Protein AF-A0A420XTR1-F1 (afdb_monomer)

Sequence (114 aa):
MSPERSPAVGAEWSHAWSAALDDLELEVDRAEAMLRADALPAAGLPGETTWRPPALPPIPPDMVERARGIHARQLDVAARMTRRLGDLGRQSALTDRIETGRVRPRAQLVDRAC

Structure (mmCIF, N/CA/C/O backbone):
data_AF-A0A420XTR1-F1
#
_entry.id   AF-A0A420XTR1-F1
#
loop_
_atom_site.group_PDB
_atom_site.id
_atom_site.type_symbol
_atom_site.label_atom_id
_atom_site.label_alt_id
_atom_site.label_comp_id
_atom_site.label_asym_id
_atom_site.label_entity_id
_atom_site.label_seq_id
_atom_site.pdbx_PDB_ins_code
_atom_site.Cartn_x
_atom_site.Cartn_y
_atom_site.Cartn_z
_atom_site.occupancy
_atom_site.B_iso_or_equiv
_atom_site.auth_seq_id
_atom_site.auth_comp_id
_atom_site.auth_asym_id
_atom_site.auth_atom_id
_atom_site.pdbx_PDB_model_num
ATOM 1 N N . MET A 1 1 ? 36.507 6.833 -23.643 1.00 34.69 1 MET A N 1
ATOM 2 C CA . MET A 1 1 ? 35.732 5.757 -24.292 1.00 34.69 1 MET A CA 1
ATOM 3 C C . MET A 1 1 ? 34.666 5.313 -23.309 1.00 34.69 1 MET A C 1
ATOM 5 O O . MET A 1 1 ? 34.967 4.545 -22.405 1.00 34.69 1 MET A O 1
ATOM 9 N N . SER A 1 2 ? 33.473 5.897 -23.401 1.00 43.59 2 SER A N 1
ATOM 10 C CA . SER A 1 2 ? 32.336 5.491 -22.571 1.00 43.59 2 SER A CA 1
ATOM 11 C C . SER A 1 2 ? 31.749 4.214 -23.168 1.00 43.59 2 SER A C 1
ATOM 13 O O . SER A 1 2 ? 31.520 4.199 -24.377 1.00 43.59 2 SER A O 1
ATOM 15 N N . PRO A 1 3 ? 31.533 3.145 -22.388 1.00 53.78 3 PRO A N 1
ATOM 16 C CA . PRO A 1 3 ? 30.855 1.969 -22.900 1.00 53.78 3 PRO A CA 1
ATOM 17 C C . PRO A 1 3 ? 29.400 2.360 -23.171 1.00 53.78 3 PRO A C 1
ATOM 19 O O . PRO A 1 3 ? 28.653 2.684 -22.246 1.00 53.78 3 PRO A O 1
ATOM 22 N N . GLU A 1 4 ? 29.007 2.386 -24.441 1.00 53.00 4 GLU A N 1
ATOM 23 C CA . GLU A 1 4 ? 27.599 2.461 -24.817 1.00 53.00 4 GLU A CA 1
ATOM 24 C C . GLU A 1 4 ? 26.891 1.268 -24.161 1.00 53.00 4 GLU A C 1
ATOM 26 O O . GLU A 1 4 ? 27.262 0.113 -24.384 1.00 53.00 4 GLU A O 1
ATOM 31 N N . ARG A 1 5 ? 25.919 1.531 -23.275 1.00 59.44 5 ARG A N 1
ATOM 32 C CA . ARG A 1 5 ? 25.090 0.462 -22.708 1.00 59.44 5 ARG A CA 1
ATOM 33 C C . ARG A 1 5 ? 24.433 -0.267 -23.870 1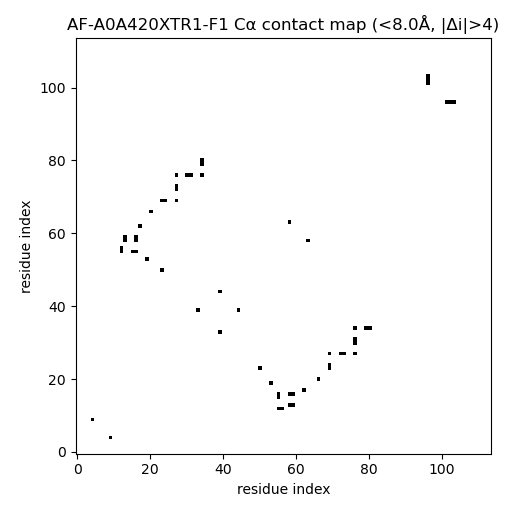.00 59.44 5 ARG A C 1
ATOM 35 O O . ARG A 1 5 ? 23.666 0.332 -24.618 1.00 59.44 5 ARG A O 1
ATOM 42 N N . SER A 1 6 ? 24.720 -1.558 -23.993 1.00 64.50 6 SER A N 1
ATOM 43 C CA . SER A 1 6 ? 24.069 -2.401 -24.986 1.00 64.50 6 SER A CA 1
ATOM 44 C C . SER A 1 6 ? 22.548 -2.377 -24.747 1.00 64.50 6 SER A C 1
ATOM 46 O O . SER A 1 6 ? 22.125 -2.542 -23.597 1.00 64.50 6 SER A O 1
ATOM 48 N N . PRO A 1 7 ? 21.711 -2.172 -25.780 1.00 68.06 7 PRO A N 1
ATOM 49 C CA . PRO A 1 7 ? 20.259 -2.025 -25.621 1.00 68.06 7 PRO A CA 1
ATOM 50 C C . PRO A 1 7 ? 19.605 -3.243 -24.948 1.00 68.06 7 PRO A C 1
ATOM 52 O O . PRO A 1 7 ? 18.619 -3.091 -24.230 1.00 68.06 7 PRO A O 1
ATOM 55 N N . ALA A 1 8 ? 20.200 -4.433 -25.096 1.00 73.56 8 ALA A N 1
ATOM 56 C CA . ALA A 1 8 ? 19.760 -5.662 -24.437 1.00 73.56 8 ALA A CA 1
ATOM 57 C C . ALA A 1 8 ? 19.788 -5.566 -22.900 1.00 73.56 8 ALA A C 1
ATOM 59 O O . ALA A 1 8 ? 18.841 -5.981 -22.239 1.00 73.56 8 ALA A O 1
ATOM 60 N N . VAL A 1 9 ? 20.824 -4.937 -22.334 1.00 76.81 9 VAL A N 1
ATOM 61 C CA . VAL A 1 9 ? 20.954 -4.738 -20.880 1.00 76.81 9 VAL A CA 1
ATOM 62 C C . VAL A 1 9 ? 19.888 -3.759 -20.371 1.00 76.81 9 VAL A C 1
ATOM 64 O O . VAL A 1 9 ? 19.356 -3.923 -19.280 1.00 76.81 9 VAL A O 1
ATOM 67 N N . GLY A 1 10 ? 19.531 -2.743 -21.165 1.00 80.56 10 GL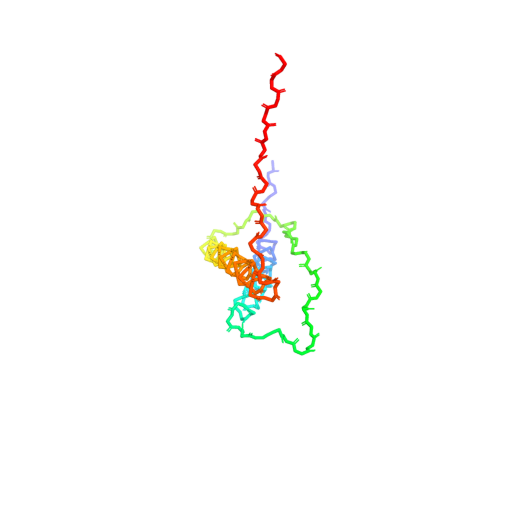Y A N 1
ATOM 68 C CA . GLY A 1 10 ? 18.445 -1.817 -20.820 1.00 80.56 10 GLY A CA 1
ATOM 69 C C . GLY A 1 10 ? 17.073 -2.498 -20.755 1.00 80.56 10 GLY A C 1
ATOM 70 O O . GLY A 1 10 ? 16.290 -2.227 -19.842 1.00 80.56 10 GLY A O 1
ATOM 71 N N . ALA A 1 11 ? 16.803 -3.412 -21.690 1.00 85.19 11 ALA A N 1
ATOM 72 C CA . ALA A 1 11 ? 15.567 -4.191 -21.711 1.00 85.19 11 ALA A CA 1
ATOM 73 C C . ALA A 1 11 ? 15.479 -5.169 -20.525 1.00 85.19 11 ALA A C 1
ATOM 75 O O . ALA A 1 11 ? 14.429 -5.263 -19.891 1.00 85.19 11 ALA A O 1
ATOM 76 N N . GLU A 1 12 ? 16.586 -5.831 -20.176 1.00 88.94 12 GLU A N 1
ATOM 77 C CA . GLU A 1 12 ? 16.665 -6.733 -19.020 1.00 88.94 12 GLU A CA 1
ATOM 78 C C . GLU A 1 12 ? 16.341 -6.009 -17.704 1.00 88.94 12 GLU A C 1
ATOM 80 O O . GLU A 1 12 ? 15.513 -6.475 -16.921 1.00 88.94 12 GLU A O 1
ATOM 85 N N . TRP A 1 13 ? 16.900 -4.813 -17.491 1.00 88.19 13 TRP A N 1
ATOM 86 C CA . TRP A 1 13 ? 16.585 -4.022 -16.298 1.00 88.19 13 TRP A CA 1
ATOM 87 C C . TRP A 1 13 ? 15.149 -3.520 -16.261 1.00 88.19 13 TRP A C 1
ATOM 89 O O . TRP A 1 13 ? 14.554 -3.467 -15.187 1.00 88.19 13 TRP A O 1
ATOM 99 N N . SER A 1 14 ? 14.587 -3.163 -17.414 1.00 90.75 14 SER A N 1
ATOM 100 C CA . SER A 1 14 ? 13.184 -2.749 -17.497 1.00 90.75 14 SER A CA 1
ATOM 101 C C . SER A 1 14 ? 12.263 -3.911 -17.116 1.00 90.75 14 SER A C 1
ATOM 103 O O . SER A 1 14 ? 11.336 -3.736 -16.331 1.00 90.75 14 SER A O 1
ATOM 105 N N . HIS A 1 15 ? 12.568 -5.124 -17.582 1.00 93.00 15 HIS A N 1
ATOM 106 C CA . HIS A 1 15 ? 11.832 -6.321 -17.184 1.00 93.00 15 HIS A CA 1
ATOM 107 C C . HIS A 1 15 ? 11.957 -6.608 -15.679 1.00 93.00 15 HIS A C 1
ATOM 109 O O . HIS A 1 15 ? 10.947 -6.844 -15.018 1.00 93.00 15 HIS A O 1
ATOM 115 N N . ALA A 1 16 ? 13.168 -6.510 -15.120 1.00 93.19 16 ALA A N 1
ATOM 116 C CA . ALA A 1 16 ? 13.395 -6.697 -13.688 1.00 93.19 16 ALA A CA 1
ATOM 117 C C . ALA A 1 16 ? 12.635 -5.668 -12.829 1.00 93.19 16 ALA A C 1
ATOM 119 O O . ALA A 1 16 ? 12.068 -6.023 -11.796 1.00 93.19 16 ALA A O 1
ATOM 120 N N . TRP A 1 17 ? 12.572 -4.408 -13.270 1.00 93.94 17 TRP A N 1
ATOM 121 C CA . TRP A 1 17 ? 11.758 -3.382 -12.619 1.00 93.94 17 TRP A CA 1
ATOM 122 C C . TRP A 1 17 ? 10.265 -3.679 -12.699 1.00 93.94 17 TRP A C 1
ATOM 124 O O . TRP A 1 17 ? 9.577 -3.534 -11.693 1.00 93.94 17 TRP A O 1
ATOM 134 N N . SER A 1 18 ? 9.771 -4.125 -13.856 1.00 95.25 18 SER A N 1
ATOM 135 C CA . SER A 1 18 ? 8.370 -4.525 -13.998 1.00 95.25 18 SER A CA 1
ATOM 136 C C . SER A 1 18 ? 8.013 -5.626 -13.005 1.00 95.25 18 SER A C 1
ATOM 138 O O . SER A 1 18 ? 7.066 -5.454 -12.248 1.00 95.25 18 SER A O 1
ATOM 140 N N . ALA A 1 19 ? 8.815 -6.694 -12.940 1.00 94.12 19 ALA A N 1
ATOM 141 C CA . ALA A 1 19 ? 8.583 -7.808 -12.024 1.00 94.12 19 ALA A CA 1
ATOM 142 C C . ALA A 1 19 ? 8.592 -7.357 -10.553 1.00 94.12 19 ALA A C 1
ATOM 144 O O . ALA A 1 19 ? 7.699 -7.701 -9.787 1.00 94.12 19 ALA A O 1
ATOM 145 N N . ALA A 1 20 ? 9.552 -6.510 -10.166 1.00 93.25 20 ALA A N 1
ATOM 146 C CA . ALA A 1 20 ? 9.613 -5.981 -8.805 1.00 93.25 20 ALA A CA 1
ATOM 147 C C . ALA A 1 20 ? 8.403 -5.099 -8.443 1.00 93.25 20 ALA A C 1
ATOM 149 O O . ALA A 1 20 ? 7.971 -5.091 -7.288 1.00 93.25 20 ALA A O 1
ATOM 150 N N . LEU A 1 21 ? 7.867 -4.338 -9.404 1.00 94.94 21 LEU A N 1
ATOM 151 C CA . LEU A 1 21 ? 6.649 -3.549 -9.207 1.00 94.94 21 LEU A CA 1
ATOM 152 C C . LEU A 1 21 ? 5.391 -4.427 -9.180 1.00 94.94 21 LEU A C 1
ATOM 154 O O . LEU A 1 21 ? 4.492 -4.120 -8.403 1.00 94.94 21 LEU A O 1
ATOM 158 N N . ASP A 1 22 ? 5.342 -5.509 -9.962 1.00 95.62 22 ASP A N 1
ATOM 159 C CA . ASP A 1 22 ? 4.251 -6.493 -9.934 1.00 95.62 22 ASP A CA 1
ATOM 160 C C . ASP A 1 22 ? 4.162 -7.169 -8.555 1.00 95.62 22 ASP A C 1
ATOM 162 O O . ASP A 1 22 ? 3.088 -7.216 -7.951 1.00 95.62 22 ASP A O 1
ATOM 166 N N . ASP A 1 23 ? 5.300 -7.614 -8.012 1.00 92.69 23 ASP A N 1
ATOM 167 C CA . ASP A 1 23 ? 5.372 -8.201 -6.670 1.00 92.69 23 ASP A CA 1
ATOM 168 C C . ASP A 1 23 ? 4.920 -7.200 -5.596 1.00 92.69 23 ASP A C 1
ATOM 170 O O . ASP A 1 23 ? 4.141 -7.537 -4.703 1.00 92.69 23 ASP A O 1
ATOM 174 N N . LEU A 1 24 ? 5.375 -5.945 -5.688 1.00 92.38 24 LEU A N 1
ATOM 175 C CA . LEU A 1 24 ? 5.001 -4.905 -4.730 1.00 92.38 24 LEU A CA 1
ATOM 176 C C . LEU A 1 24 ? 3.504 -4.581 -4.779 1.00 92.38 24 LEU A C 1
ATOM 178 O O . LEU A 1 24 ? 2.877 -4.389 -3.737 1.00 92.38 24 LEU A O 1
ATOM 182 N N . GLU A 1 25 ? 2.934 -4.512 -5.978 1.00 95.62 25 GLU A N 1
ATOM 183 C CA . GLU A 1 25 ? 1.510 -4.269 -6.191 1.00 95.62 25 GLU A CA 1
ATOM 184 C C . GLU A 1 25 ? 0.660 -5.399 -5.599 1.00 95.62 25 GLU A C 1
ATOM 186 O O . GLU A 1 25 ? -0.310 -5.128 -4.889 1.00 95.62 25 GLU A O 1
ATOM 191 N N . LEU A 1 26 ? 1.091 -6.651 -5.768 1.00 93.69 26 LEU A N 1
ATOM 192 C CA . LEU A 1 26 ? 0.438 -7.814 -5.173 1.00 93.69 26 LEU A CA 1
ATOM 193 C C . LEU A 1 26 ? 0.435 -7.768 -3.635 1.00 93.69 26 LEU A C 1
ATOM 195 O O . LEU A 1 26 ? -0.569 -8.117 -3.009 1.00 93.69 26 LEU A O 1
ATOM 199 N N . GLU A 1 27 ? 1.524 -7.320 -3.003 1.00 91.50 27 GLU A N 1
ATOM 200 C CA . GLU A 1 27 ? 1.552 -7.141 -1.543 1.00 91.50 27 GLU A CA 1
ATOM 201 C C . GLU A 1 27 ? 0.624 -6.013 -1.072 1.00 91.50 27 GLU A C 1
ATOM 203 O O . GLU A 1 27 ? -0.058 -6.149 -0.050 1.00 91.50 27 GLU A O 1
ATOM 208 N N . VAL A 1 28 ? 0.542 -4.910 -1.822 1.00 94.56 28 VAL A N 1
ATOM 209 C CA . VAL A 1 28 ? -0.389 -3.813 -1.516 1.00 94.56 28 VAL A CA 1
ATOM 210 C C . VAL A 1 28 ? -1.839 -4.284 -1.632 1.00 94.56 28 VAL A C 1
ATOM 212 O O . VAL A 1 28 ? -2.628 -4.035 -0.717 1.00 94.56 28 VAL A O 1
ATOM 215 N N . ASP A 1 29 ? -2.183 -5.029 -2.684 1.00 94.94 29 ASP A N 1
ATOM 216 C CA . ASP A 1 29 ? -3.517 -5.610 -2.874 1.00 94.94 29 ASP A CA 1
ATOM 217 C C . ASP A 1 29 ? -3.916 -6.517 -1.702 1.00 94.94 29 ASP A C 1
ATOM 219 O O . ASP A 1 29 ? -5.040 -6.442 -1.189 1.00 94.94 29 ASP A O 1
ATOM 223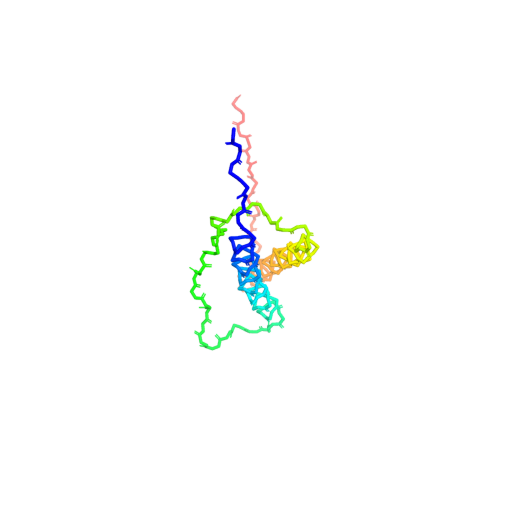 N N . ARG A 1 30 ? -2.985 -7.356 -1.230 1.00 90.75 30 ARG A N 1
ATOM 224 C CA . ARG A 1 30 ? -3.207 -8.217 -0.060 1.00 90.75 30 ARG A CA 1
ATOM 225 C C . ARG A 1 30 ? -3.446 -7.397 1.202 1.00 90.75 30 ARG A C 1
ATOM 227 O O . ARG A 1 30 ? -4.403 -7.675 1.927 1.00 90.75 30 ARG A O 1
ATOM 234 N N . ALA A 1 31 ? -2.635 -6.372 1.454 1.00 90.69 31 ALA A N 1
ATOM 235 C CA . ALA A 1 31 ? -2.801 -5.506 2.618 1.00 90.69 31 ALA A CA 1
ATOM 236 C C . ALA A 1 31 ? -4.147 -4.755 2.589 1.00 90.69 31 ALA A C 1
ATOM 238 O O . ALA A 1 31 ? -4.850 -4.673 3.600 1.00 90.69 31 ALA A O 1
ATOM 239 N N . GLU A 1 32 ? -4.560 -4.262 1.421 1.00 94.19 32 GLU A N 1
ATOM 240 C CA . GLU A 1 32 ? -5.866 -3.632 1.229 1.00 94.19 32 GLU A CA 1
ATOM 241 C C . GLU A 1 32 ? -7.028 -4.613 1.428 1.00 94.19 32 GLU A C 1
ATOM 243 O O . GLU A 1 32 ? -8.061 -4.239 1.993 1.00 94.19 32 GLU A O 1
ATOM 248 N N . ALA A 1 33 ? -6.885 -5.864 0.982 1.00 91.75 33 ALA A N 1
ATOM 249 C CA . ALA A 1 33 ? -7.871 -6.915 1.210 1.00 91.75 33 ALA A CA 1
ATOM 250 C C . ALA A 1 33 ? -7.997 -7.251 2.703 1.00 91.75 33 ALA A C 1
ATOM 252 O O . ALA A 1 33 ? -9.112 -7.314 3.219 1.00 91.75 33 ALA A O 1
ATOM 253 N N . MET A 1 34 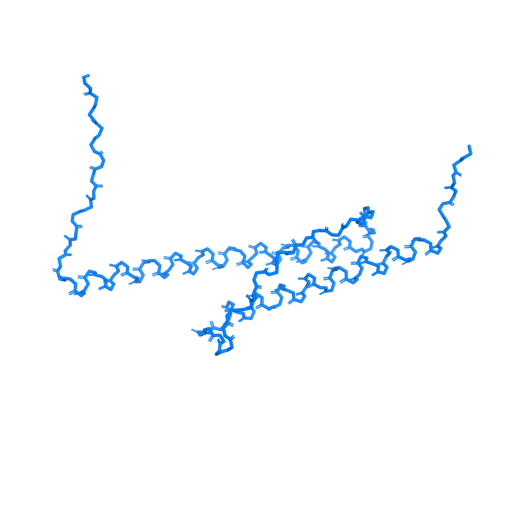? -6.878 -7.367 3.423 1.00 87.88 34 MET A N 1
ATOM 254 C CA . MET A 1 34 ? -6.870 -7.578 4.875 1.00 87.88 34 MET A CA 1
ATOM 255 C C . MET A 1 34 ? -7.527 -6.419 5.630 1.00 87.88 34 MET A C 1
ATOM 257 O O . MET A 1 34 ? -8.257 -6.639 6.590 1.00 87.88 34 MET A O 1
ATOM 261 N N . LEU A 1 35 ? -7.327 -5.180 5.173 1.00 90.31 35 LEU A N 1
ATOM 262 C CA . LEU A 1 35 ? -8.012 -4.013 5.729 1.00 90.31 35 LEU A CA 1
ATOM 263 C C . LEU A 1 35 ? -9.508 -3.968 5.408 1.00 90.31 35 LEU A C 1
ATOM 265 O O . LEU A 1 35 ? -10.232 -3.241 6.082 1.00 90.31 35 LEU A O 1
ATOM 269 N N . ARG A 1 36 ? -9.982 -4.655 4.368 1.00 90.69 36 ARG A N 1
ATOM 270 C CA . ARG A 1 36 ? -11.418 -4.767 4.064 1.00 90.69 36 ARG A CA 1
ATOM 271 C C . ARG A 1 36 ? -12.073 -5.937 4.784 1.00 90.69 36 ARG A C 1
ATOM 273 O O . ARG A 1 36 ? -13.273 -5.882 5.010 1.00 90.69 36 ARG A O 1
ATOM 280 N N . ALA A 1 37 ? -11.305 -6.963 5.132 1.00 86.75 37 ALA A N 1
ATOM 281 C CA . ALA A 1 37 ? -11.809 -8.094 5.884 1.00 86.75 37 ALA A CA 1
ATOM 282 C C . ALA A 1 37 ? -12.247 -7.664 7.297 1.00 86.75 37 ALA A C 1
ATOM 284 O O . ALA A 1 37 ? -11.576 -6.873 7.968 1.00 86.75 37 ALA A O 1
ATOM 285 N N . ASP A 1 38 ? -13.378 -8.211 7.741 1.00 77.62 38 ASP A N 1
ATOM 286 C CA . ASP A 1 38 ? -13.906 -8.010 9.096 1.00 77.62 38 ASP A CA 1
ATOM 287 C C . ASP A 1 38 ? -13.281 -8.977 10.112 1.00 77.62 38 ASP A C 1
ATOM 289 O O . ASP A 1 38 ? -13.315 -8.734 11.317 1.00 77.62 38 ASP A O 1
ATOM 293 N N . ALA A 1 39 ? -12.680 -10.066 9.629 1.00 74.12 39 ALA A N 1
ATOM 294 C CA . ALA A 1 39 ? -12.007 -11.071 10.437 1.00 74.12 39 ALA A CA 1
ATOM 295 C C . ALA A 1 39 ? -10.683 -11.494 9.792 1.00 74.12 39 ALA A C 1
ATOM 297 O O . ALA A 1 39 ? -10.511 -11.429 8.572 1.00 74.12 39 ALA A O 1
ATOM 298 N N . LEU A 1 40 ? -9.749 -11.951 10.627 1.00 72.06 40 LEU A N 1
ATOM 299 C CA . LEU A 1 40 ? -8.497 -12.538 10.161 1.00 72.06 40 LEU A CA 1
ATOM 300 C C . LEU A 1 40 ? -8.771 -13.809 9.337 1.00 72.06 40 LEU A C 1
ATOM 302 O O . LEU A 1 40 ? -9.680 -14.571 9.684 1.00 72.06 40 LEU A O 1
ATOM 306 N N . PRO A 1 41 ? -7.983 -14.077 8.278 1.00 71.88 41 PRO A N 1
ATOM 307 C CA . PRO A 1 41 ? -8.079 -15.331 7.545 1.00 71.88 41 PRO A CA 1
ATOM 308 C C . PRO A 1 41 ? -7.898 -16.527 8.485 1.00 71.88 41 PRO A C 1
ATOM 310 O O . PRO A 1 41 ? -7.008 -16.525 9.334 1.00 71.88 41 PRO A O 1
ATOM 313 N N . ALA A 1 42 ? -8.691 -17.584 8.291 1.00 72.62 42 ALA A N 1
ATOM 314 C CA . ALA A 1 42 ? -8.574 -18.816 9.079 1.00 72.62 42 ALA A CA 1
ATOM 315 C C . ALA A 1 42 ? -7.185 -19.475 8.956 1.00 72.62 42 ALA A C 1
ATOM 317 O O . ALA A 1 42 ? -6.743 -20.170 9.864 1.00 72.62 42 ALA A O 1
ATOM 318 N N . ALA A 1 43 ? -6.482 -19.220 7.847 1.00 77.06 43 ALA A N 1
ATOM 319 C CA . ALA A 1 43 ? -5.113 -19.670 7.610 1.00 77.06 43 ALA A CA 1
ATOM 320 C C . ALA A 1 43 ? -4.047 -18.8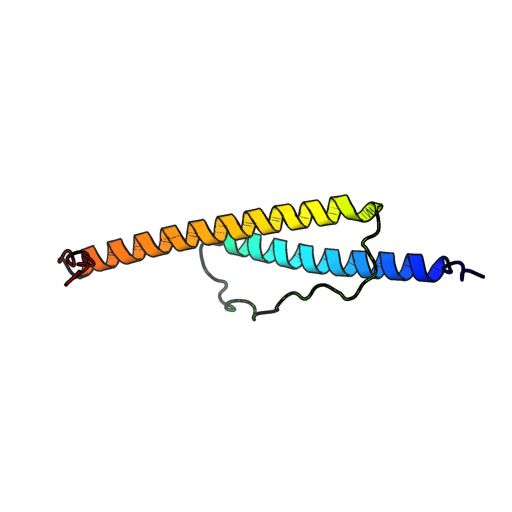94 8.416 1.00 77.06 43 ALA A C 1
ATOM 322 O O . ALA A 1 43 ? -2.864 -19.207 8.311 1.00 77.06 43 ALA A O 1
ATOM 323 N N . GLY A 1 44 ? -4.445 -17.900 9.219 1.00 70.62 44 GLY A N 1
ATOM 324 C CA . GLY A 1 44 ? -3.538 -17.023 9.954 1.00 70.62 44 GLY A CA 1
ATOM 325 C C . GLY A 1 44 ? -3.045 -15.836 9.124 1.00 70.62 44 GLY A C 1
ATOM 326 O O . GLY A 1 44 ? -3.445 -15.632 7.976 1.00 70.62 44 GLY A O 1
ATOM 327 N N . LEU A 1 45 ? -2.191 -15.016 9.740 1.00 70.94 45 LEU A N 1
ATOM 328 C CA . LEU A 1 45 ? -1.499 -13.938 9.039 1.00 70.94 45 LEU A CA 1
ATOM 329 C C . LEU A 1 45 ? -0.414 -14.534 8.130 1.00 70.94 45 LEU A C 1
ATOM 331 O O . LEU A 1 45 ? 0.285 -15.455 8.565 1.00 70.94 45 LEU A O 1
ATOM 335 N N . PRO A 1 46 ? -0.235 -14.019 6.900 1.00 67.75 46 PRO A N 1
ATOM 336 C CA . PRO A 1 46 ? 0.943 -14.360 6.116 1.00 67.75 46 PRO A CA 1
ATOM 337 C C . PRO A 1 46 ? 2.202 -14.016 6.926 1.00 67.75 46 PRO A C 1
ATOM 339 O O . PRO A 1 46 ? 2.226 -13.018 7.648 1.00 67.75 46 PRO A O 1
ATOM 342 N N . GLY A 1 47 ? 3.231 -14.865 6.841 1.00 68.62 47 GLY A N 1
ATOM 343 C CA . GLY A 1 47 ? 4.500 -14.621 7.530 1.00 68.62 47 GLY A CA 1
ATOM 344 C C . GLY A 1 47 ? 5.111 -13.276 7.127 1.00 68.62 47 GLY A C 1
ATOM 345 O O . GLY A 1 47 ? 4.864 -12.795 6.020 1.00 68.62 47 GLY A O 1
ATOM 346 N N . GLU A 1 48 ? 5.907 -12.675 8.020 1.00 63.44 48 GLU A N 1
ATOM 347 C CA . GLU A 1 48 ? 6.625 -11.419 7.761 1.00 63.44 48 GLU A CA 1
ATOM 348 C C . GLU A 1 48 ? 7.588 -11.585 6.579 1.00 63.44 48 GLU A C 1
ATOM 350 O O . GLU A 1 48 ? 8.764 -11.914 6.728 1.00 63.44 48 GLU A O 1
ATOM 355 N N . THR A 1 49 ? 7.091 -11.337 5.373 1.00 66.81 49 THR A N 1
ATOM 356 C CA . THR A 1 49 ? 7.947 -11.125 4.214 1.00 66.81 49 THR A CA 1
ATOM 357 C C . THR A 1 49 ? 8.327 -9.656 4.234 1.00 66.81 49 THR A C 1
ATOM 359 O O . THR A 1 49 ? 7.581 -8.796 3.771 1.00 66.81 49 THR A O 1
ATOM 362 N N . THR A 1 50 ? 9.472 -9.337 4.841 1.00 72.31 50 THR A N 1
ATOM 363 C CA . THR A 1 50 ? 10.032 -7.986 4.749 1.00 72.31 50 THR A CA 1
ATOM 364 C C . THR A 1 50 ? 10.356 -7.707 3.287 1.00 72.31 50 THR A C 1
ATOM 366 O O . THR A 1 50 ? 11.350 -8.220 2.767 1.00 72.31 50 THR A O 1
ATOM 369 N N . TRP A 1 51 ? 9.528 -6.900 2.621 1.00 71.31 51 TRP A N 1
ATOM 370 C CA . TRP A 1 51 ? 9.837 -6.421 1.278 1.00 71.31 51 TRP A CA 1
ATOM 371 C C . TRP A 1 51 ? 11.193 -5.710 1.300 1.00 71.31 51 TRP A C 1
ATOM 373 O O . TRP A 1 51 ? 11.434 -4.818 2.118 1.00 71.31 51 TRP A O 1
ATOM 383 N N . ARG A 1 52 ? 12.097 -6.136 0.416 1.00 76.88 52 ARG A N 1
ATOM 384 C CA . ARG A 1 52 ? 13.415 -5.525 0.248 1.00 76.88 52 ARG A CA 1
ATOM 385 C C . ARG A 1 52 ? 13.454 -4.840 -1.110 1.00 76.88 52 ARG A C 1
ATOM 387 O O . ARG A 1 52 ? 13.178 -5.511 -2.105 1.00 76.88 52 ARG A O 1
ATOM 394 N N . PRO A 1 53 ? 13.828 -3.551 -1.173 1.00 72.88 53 PRO A N 1
ATOM 395 C CA . PRO A 1 53 ? 14.054 -2.892 -2.445 1.00 72.88 53 PRO A CA 1
ATOM 396 C C . PRO A 1 53 ? 15.059 -3.704 -3.267 1.00 72.88 53 PRO A C 1
ATOM 398 O O . PRO A 1 53 ? 16.092 -4.120 -2.726 1.00 72.88 53 PRO A O 1
ATOM 401 N N . PRO A 1 54 ? 14.781 -3.953 -4.551 1.00 80.44 54 PRO A N 1
ATOM 402 C CA . PRO A 1 54 ? 15.697 -4.709 -5.379 1.00 80.44 54 PRO A CA 1
ATOM 403 C C . PRO A 1 54 ? 16.939 -3.846 -5.664 1.00 80.44 54 PRO A C 1
ATOM 405 O O . PRO A 1 54 ? 16.851 -2.622 -5.783 1.00 80.44 54 PRO A O 1
ATOM 408 N N . ALA A 1 55 ? 18.115 -4.468 -5.770 1.00 87.88 55 ALA A N 1
ATOM 409 C CA . ALA A 1 55 ? 19.375 -3.778 -6.073 1.00 87.88 55 ALA A CA 1
ATOM 410 C C . ALA A 1 55 ? 19.481 -3.435 -7.575 1.00 87.88 55 ALA A C 1
ATOM 412 O O . ALA A 1 55 ? 20.419 -3.841 -8.259 1.00 87.88 55 ALA A O 1
ATOM 413 N N . LEU A 1 56 ? 18.473 -2.736 -8.096 1.00 87.69 56 LEU A N 1
ATOM 414 C CA . LEU A 1 56 ? 18.329 -2.380 -9.504 1.00 87.69 56 LEU A CA 1
ATOM 415 C C . LEU A 1 56 ? 18.898 -0.982 -9.787 1.00 87.69 56 LEU A C 1
ATOM 417 O O . LEU A 1 56 ? 18.974 -0.143 -8.884 1.00 87.69 56 LEU A O 1
ATOM 421 N N . PRO A 1 57 ? 19.287 -0.696 -11.045 1.00 88.81 57 PRO A N 1
ATOM 422 C CA . PRO A 1 57 ? 19.607 0.670 -11.462 1.00 88.81 57 PRO A CA 1
ATOM 423 C C . PRO A 1 57 ? 18.394 1.598 -11.275 1.00 88.81 57 PRO A C 1
ATOM 425 O O . PRO A 1 57 ? 17.287 1.100 -11.103 1.00 88.81 57 PRO A O 1
ATOM 428 N N . PRO A 1 58 ? 18.554 2.933 -11.355 1.00 90.81 58 PRO A N 1
ATOM 429 C CA . PRO A 1 58 ? 17.431 3.864 -11.253 1.00 90.81 58 PRO A CA 1
ATOM 430 C C . PRO A 1 58 ? 16.243 3.460 -12.131 1.00 90.81 58 PRO A C 1
ATOM 432 O O . PRO A 1 58 ? 16.432 2.994 -13.258 1.00 90.81 58 PRO A O 1
ATOM 435 N N . ILE A 1 59 ? 15.037 3.645 -11.595 1.00 90.44 59 ILE A N 1
ATOM 436 C CA . ILE A 1 59 ? 13.796 3.253 -12.261 1.00 90.44 59 ILE A CA 1
ATOM 437 C C . ILE A 1 59 ? 13.676 3.915 -13.650 1.00 90.44 59 ILE A C 1
ATOM 439 O O . ILE A 1 59 ? 13.959 5.113 -13.781 1.00 90.44 59 ILE A O 1
ATOM 443 N N . PRO A 1 60 ? 13.264 3.166 -14.689 1.00 91.94 60 PRO A N 1
ATOM 444 C CA . PRO A 1 60 ? 12.978 3.724 -16.003 1.00 91.94 60 PRO A CA 1
ATOM 445 C C . PRO A 1 60 ? 11.889 4.812 -15.947 1.00 91.94 60 PRO A C 1
ATOM 447 O O . PRO A 1 60 ? 10.936 4.690 -15.171 1.00 91.94 60 PRO A O 1
ATOM 450 N N . PRO A 1 61 ? 12.000 5.887 -16.750 1.00 91.81 61 PRO A N 1
ATOM 451 C CA . PRO A 1 61 ? 11.092 7.035 -16.685 1.00 91.81 61 PRO A CA 1
ATOM 452 C C . PRO A 1 61 ? 9.631 6.676 -16.992 1.00 91.81 61 PRO A C 1
ATOM 454 O O . PRO A 1 61 ? 8.722 7.272 -16.420 1.00 91.81 61 PRO A O 1
ATOM 457 N N . ASP A 1 62 ? 9.402 5.682 -17.846 1.00 93.00 62 ASP A N 1
ATOM 458 C CA . ASP A 1 62 ? 8.090 5.131 -18.194 1.00 93.00 62 ASP A CA 1
ATOM 459 C C . ASP A 1 62 ? 7.404 4.407 -17.023 1.00 93.00 62 ASP A C 1
ATOM 461 O O . ASP A 1 62 ? 6.180 4.302 -16.995 1.00 93.00 62 ASP A O 1
ATOM 465 N N . MET A 1 63 ? 8.167 3.969 -16.018 1.00 95.50 63 MET A N 1
ATOM 466 C CA . MET A 1 63 ? 7.651 3.254 -14.844 1.00 95.50 63 MET A CA 1
ATOM 467 C C . MET A 1 63 ? 7.484 4.147 -13.607 1.00 95.50 63 MET A C 1
ATOM 469 O O . MET A 1 63 ? 6.901 3.716 -12.610 1.00 95.50 63 MET A O 1
ATOM 473 N N . VAL A 1 64 ? 7.956 5.398 -13.653 1.00 94.94 64 VAL A N 1
ATOM 474 C CA . VAL A 1 64 ? 7.920 6.330 -12.510 1.00 94.94 64 VAL A CA 1
ATOM 475 C C . VAL A 1 64 ? 6.495 6.570 -12.018 1.00 94.94 64 VAL A C 1
ATOM 477 O O . VAL A 1 64 ? 6.244 6.512 -10.815 1.00 94.94 64 VAL A O 1
ATOM 480 N N . GLU A 1 65 ? 5.554 6.816 -12.929 1.00 97.44 65 GLU A N 1
ATOM 481 C CA . GLU A 1 65 ? 4.160 7.080 -12.559 1.00 97.44 65 GLU A CA 1
ATOM 482 C C . GLU A 1 65 ? 3.503 5.853 -11.918 1.00 97.44 65 GLU A C 1
ATOM 484 O O . GLU A 1 65 ? 2.823 5.979 -10.898 1.00 97.44 65 GLU A O 1
ATOM 489 N N . ARG A 1 66 ? 3.793 4.649 -12.431 1.00 97.12 66 ARG A N 1
ATOM 490 C CA . ARG A 1 66 ? 3.330 3.392 -11.826 1.00 97.12 66 ARG A CA 1
ATOM 491 C C . ARG A 1 66 ? 3.864 3.235 -10.401 1.00 97.12 66 ARG A C 1
ATOM 493 O O . ARG A 1 66 ? 3.089 3.003 -9.476 1.00 97.12 66 ARG A O 1
ATOM 500 N N . ALA A 1 67 ? 5.169 3.418 -10.205 1.00 95.31 67 ALA A N 1
ATOM 501 C CA . ALA A 1 67 ? 5.793 3.311 -8.888 1.00 95.31 67 ALA A CA 1
ATOM 502 C C . ALA A 1 67 ? 5.235 4.339 -7.889 1.00 95.31 67 ALA A C 1
ATOM 504 O O . ALA A 1 67 ? 4.986 4.008 -6.729 1.00 95.31 67 ALA A O 1
ATOM 505 N N . ARG A 1 68 ? 4.978 5.575 -8.337 1.00 96.81 68 ARG A N 1
ATOM 506 C CA . ARG A 1 68 ? 4.325 6.610 -7.519 1.00 96.81 68 ARG A CA 1
ATOM 507 C C . ARG A 1 68 ? 2.906 6.218 -7.123 1.00 96.81 68 ARG A C 1
ATOM 509 O O . ARG A 1 68 ? 2.541 6.408 -5.964 1.00 96.81 68 ARG A O 1
ATOM 516 N N . GLY A 1 69 ? 2.132 5.648 -8.046 1.00 98.38 69 GLY A N 1
ATOM 517 C CA . GLY A 1 69 ? 0.790 5.136 -7.768 1.00 98.38 69 GLY A CA 1
ATOM 518 C C . GLY A 1 69 ? 0.796 4.054 -6.687 1.00 98.38 69 GLY A C 1
ATOM 519 O O . GLY A 1 69 ? 0.047 4.149 -5.714 1.00 98.38 69 GLY A O 1
ATOM 520 N N . ILE A 1 70 ? 1.701 3.078 -6.801 1.00 96.81 70 ILE A N 1
ATOM 521 C CA . ILE A 1 70 ? 1.877 2.023 -5.792 1.00 96.81 70 ILE A CA 1
ATOM 522 C C . ILE A 1 70 ? 2.267 2.632 -4.437 1.00 96.81 70 ILE A C 1
ATOM 524 O O . ILE A 1 70 ? 1.663 2.307 -3.415 1.00 96.81 70 ILE A O 1
ATOM 528 N N . HIS A 1 71 ? 3.218 3.569 -4.411 1.00 95.31 71 HIS A N 1
ATOM 529 C CA . HIS A 1 71 ? 3.649 4.208 -3.167 1.00 95.31 71 HIS A CA 1
ATOM 530 C C . HIS A 1 71 ? 2.532 5.015 -2.485 1.00 95.31 71 HIS A C 1
ATOM 532 O O . HIS A 1 71 ? 2.370 4.957 -1.266 1.00 95.31 71 HIS A O 1
ATOM 538 N N . ALA A 1 72 ? 1.713 5.732 -3.257 1.00 98.12 72 ALA A N 1
ATOM 539 C CA . ALA A 1 72 ? 0.564 6.453 -2.718 1.00 98.12 72 ALA A CA 1
ATOM 540 C C . ALA A 1 72 ? -0.438 5.500 -2.038 1.00 98.12 72 ALA A C 1
ATOM 542 O O . ALA A 1 72 ? -0.916 5.791 -0.940 1.00 98.12 72 ALA A O 1
ATOM 543 N N . ARG A 1 73 ? -0.697 4.331 -2.639 1.00 97.88 73 ARG A N 1
ATOM 544 C CA . ARG A 1 73 ? -1.541 3.283 -2.040 1.00 97.88 73 ARG A CA 1
ATOM 545 C C . ARG A 1 73 ? -0.933 2.722 -0.754 1.00 97.88 73 ARG A C 1
ATOM 547 O O . ARG A 1 73 ? -1.646 2.564 0.233 1.00 97.88 73 ARG A O 1
ATOM 554 N N . GLN A 1 74 ? 0.383 2.503 -0.713 1.00 96.06 74 GLN A N 1
ATOM 555 C CA . GLN A 1 74 ? 1.078 2.081 0.512 1.00 96.06 74 GLN A CA 1
ATOM 556 C C . GLN A 1 74 ? 0.877 3.070 1.668 1.00 96.06 74 GLN A C 1
ATOM 558 O O . GLN A 1 74 ? 0.619 2.654 2.799 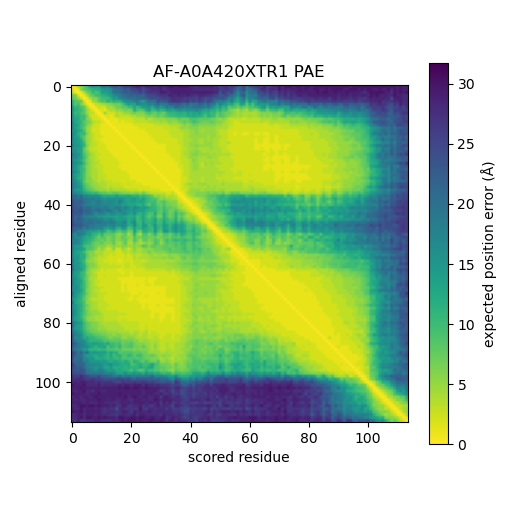1.00 96.06 74 GLN A O 1
ATOM 563 N N . LEU A 1 75 ? 0.965 4.375 1.394 1.00 97.31 75 LEU A N 1
ATOM 564 C CA . LEU A 1 75 ? 0.738 5.410 2.405 1.00 97.31 75 LEU A CA 1
ATOM 565 C C . LEU A 1 75 ? -0.718 5.428 2.896 1.00 97.31 75 LEU A C 1
ATOM 567 O O . LEU A 1 75 ? -0.946 5.576 4.099 1.00 97.31 75 LEU A O 1
ATOM 571 N N . ASP A 1 76 ? -1.697 5.228 2.007 1.00 98.00 76 ASP A N 1
ATOM 572 C CA . ASP A 1 76 ? -3.106 5.096 2.407 1.00 98.00 76 ASP A CA 1
ATOM 573 C C . ASP A 1 76 ? -3.328 3.872 3.307 1.00 98.00 76 ASP A C 1
ATOM 575 O O . ASP A 1 76 ? -3.925 3.987 4.383 1.00 98.00 76 ASP A O 1
ATOM 579 N N . VAL A 1 77 ? -2.792 2.713 2.914 1.00 96.06 77 VAL A N 1
ATOM 580 C CA . VAL A 1 77 ? -2.845 1.471 3.697 1.00 96.06 77 VAL A CA 1
ATOM 581 C C . VAL A 1 77 ? -2.256 1.688 5.090 1.00 96.06 77 VAL A C 1
ATOM 583 O O . VAL A 1 77 ? -2.925 1.393 6.084 1.00 96.06 77 VAL A O 1
ATOM 586 N N . ALA A 1 78 ? -1.057 2.270 5.185 1.00 94.44 78 ALA A N 1
ATOM 587 C CA . ALA A 1 78 ? -0.413 2.563 6.463 1.00 94.44 78 ALA A CA 1
ATOM 588 C C . ALA A 1 78 ? -1.282 3.484 7.338 1.00 94.44 78 ALA A C 1
ATOM 590 O O . ALA A 1 78 ? -1.533 3.190 8.509 1.00 94.44 78 ALA A O 1
ATOM 591 N N . ALA A 1 79 ? -1.830 4.555 6.759 1.00 97.12 79 ALA A N 1
ATOM 592 C CA . ALA A 1 79 ? -2.696 5.482 7.479 1.00 97.12 79 ALA A CA 1
ATOM 593 C C . ALA A 1 79 ? -3.989 4.806 7.979 1.00 97.12 79 ALA A C 1
ATOM 595 O O . ALA A 1 79 ? -4.451 5.074 9.093 1.00 97.12 79 ALA A O 1
ATOM 596 N N . ARG A 1 80 ? -4.581 3.909 7.180 1.00 95.81 80 ARG A N 1
ATOM 597 C CA . ARG A 1 80 ? -5.769 3.124 7.555 1.00 95.81 80 ARG A CA 1
ATOM 598 C C . ARG A 1 80 ? -5.469 2.121 8.663 1.00 95.81 80 ARG A C 1
ATOM 600 O O . ARG A 1 80 ? -6.280 1.998 9.582 1.00 95.81 80 ARG A O 1
ATOM 607 N N . MET A 1 81 ? -4.315 1.456 8.614 1.00 92.69 81 MET A N 1
ATOM 608 C CA . MET A 1 81 ? -3.854 0.556 9.676 1.00 92.69 81 MET A CA 1
ATOM 609 C C . MET A 1 81 ? -3.722 1.299 11.008 1.00 92.69 81 MET A C 1
ATOM 611 O O . MET A 1 81 ? -4.307 0.872 12.002 1.00 92.69 81 MET A O 1
ATOM 615 N N . THR A 1 82 ? -3.046 2.454 11.030 1.00 94.12 82 THR A N 1
ATOM 616 C CA . THR A 1 82 ? -2.901 3.265 12.251 1.00 94.12 82 THR A CA 1
ATOM 617 C C . THR A 1 82 ? -4.253 3.684 12.832 1.00 94.12 82 THR A C 1
ATOM 619 O O . THR A 1 82 ? -4.452 3.597 14.045 1.00 94.12 82 THR A O 1
ATOM 622 N N . ARG A 1 83 ? -5.210 4.096 11.986 1.00 94.25 83 ARG A N 1
ATOM 623 C CA . ARG A 1 83 ? -6.566 4.448 12.443 1.00 94.25 83 ARG A CA 1
ATOM 624 C C . ARG A 1 83 ? -7.275 3.260 13.092 1.00 94.25 83 ARG A C 1
ATOM 626 O O . ARG A 1 83 ? -7.741 3.396 14.221 1.00 94.25 83 ARG A O 1
ATOM 633 N N . ARG A 1 84 ? -7.281 2.096 12.429 1.00 91.19 84 ARG A N 1
ATOM 634 C CA . ARG A 1 84 ? -7.907 0.872 12.960 1.00 91.19 84 ARG A CA 1
ATOM 635 C C . ARG A 1 84 ? -7.287 0.429 14.284 1.00 91.19 84 ARG A C 1
ATOM 637 O O . ARG A 1 84 ? -8.021 0.101 15.210 1.00 91.19 84 ARG A O 1
ATOM 644 N N . LEU A 1 85 ? -5.960 0.470 14.412 1.00 89.94 85 LEU A N 1
ATOM 645 C CA . LEU A 1 85 ? -5.281 0.162 15.676 1.00 89.94 85 LEU A CA 1
ATOM 646 C C . LEU A 1 85 ? -5.710 1.117 16.802 1.00 89.94 85 LEU A C 1
ATOM 648 O O . LEU A 1 85 ? -5.951 0.683 17.928 1.00 89.94 85 LEU A O 1
ATOM 652 N N . GLY A 1 86 ? -5.870 2.407 16.494 1.00 91.81 86 GLY A N 1
ATOM 653 C CA . GLY A 1 86 ? -6.391 3.392 17.442 1.00 91.81 86 GLY A CA 1
ATOM 654 C C . GLY A 1 86 ? -7.839 3.124 17.872 1.00 91.81 86 GLY A C 1
ATOM 655 O O . GLY A 1 86 ? -8.163 3.288 19.050 1.00 91.81 86 GLY A O 1
ATOM 656 N N . ASP A 1 87 ? -8.706 2.700 16.948 1.00 90.31 87 ASP A N 1
ATOM 657 C CA . ASP A 1 87 ? -10.088 2.300 17.249 1.00 90.31 87 ASP A CA 1
ATOM 658 C C . ASP A 1 87 ? -10.139 1.066 18.157 1.00 90.31 87 ASP A C 1
ATOM 660 O O . ASP A 1 87 ? -10.823 1.090 19.182 1.00 90.31 87 ASP A O 1
ATOM 664 N N . LEU A 1 88 ? -9.359 0.028 17.837 1.00 88.88 88 LEU A N 1
ATOM 665 C CA . LEU A 1 88 ? -9.256 -1.194 18.642 1.00 88.88 88 LEU A CA 1
ATOM 666 C C . LEU A 1 88 ? -8.762 -0.896 20.064 1.00 88.88 88 LEU A C 1
ATOM 668 O O . LEU A 1 88 ? -9.335 -1.389 21.035 1.00 88.88 88 LEU A O 1
ATOM 672 N N . GLY A 1 89 ? -7.759 -0.024 20.213 1.00 88.94 89 GLY A N 1
ATOM 673 C CA . GLY A 1 89 ? -7.273 0.401 21.529 1.00 88.94 89 GLY A CA 1
ATOM 674 C C . GLY A 1 89 ? -8.346 1.110 22.365 1.00 88.94 89 GLY A C 1
ATOM 675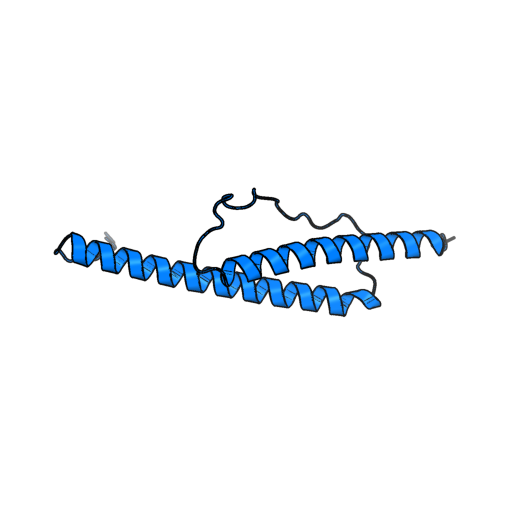 O O . GLY A 1 89 ? -8.473 0.856 23.564 1.00 88.94 89 GLY A O 1
ATOM 676 N N . ARG A 1 90 ? -9.173 1.961 21.739 1.00 90.62 90 ARG A N 1
ATOM 677 C CA . ARG A 1 90 ? -10.313 2.607 22.417 1.00 90.62 90 ARG A CA 1
ATOM 678 C C . ARG A 1 90 ? -11.389 1.600 22.825 1.00 90.62 90 ARG A C 1
ATOM 680 O O . ARG A 1 90 ? -11.920 1.711 23.928 1.00 90.62 90 ARG A O 1
ATOM 687 N N . GLN A 1 91 ? -11.702 0.635 21.960 1.00 87.38 91 GLN A N 1
ATOM 688 C CA . GLN A 1 91 ? -12.676 -0.424 22.248 1.00 87.38 91 GLN A CA 1
ATOM 689 C C . GLN A 1 91 ? -12.216 -1.317 23.407 1.00 87.38 91 GLN A C 1
ATOM 691 O O . GLN A 1 91 ? -13.008 -1.595 24.309 1.00 87.38 91 GLN A O 1
ATOM 696 N N . SER A 1 92 ? -10.933 -1.690 23.440 1.00 87.75 92 SER A N 1
ATOM 697 C CA . SER A 1 92 ? -10.338 -2.437 24.556 1.00 87.75 92 SER A CA 1
ATOM 698 C C . SER A 1 92 ? -10.468 -1.663 25.868 1.00 87.75 92 SER A C 1
ATOM 700 O O . SER A 1 92 ? -11.021 -2.179 26.832 1.00 87.75 92 SER A O 1
ATOM 702 N N . ALA A 1 93 ? -10.072 -0.385 25.890 1.00 87.06 93 ALA A N 1
ATOM 703 C CA . ALA A 1 93 ? -10.153 0.439 27.098 1.00 87.06 93 ALA A CA 1
ATOM 704 C C . ALA A 1 93 ? -11.596 0.637 27.605 1.00 87.06 93 ALA A C 1
ATOM 706 O O . ALA A 1 93 ? -11.834 0.741 28.812 1.00 87.06 93 ALA A O 1
ATOM 707 N N . LEU A 1 94 ? -12.573 0.713 26.694 1.00 88.31 94 LEU A N 1
ATOM 708 C CA . LEU A 1 94 ? -13.988 0.768 27.056 1.00 88.31 94 LEU A CA 1
ATOM 709 C C . LEU A 1 94 ? -14.462 -0.554 27.671 1.00 88.31 94 LEU A C 1
ATOM 711 O O . LEU A 1 94 ? -15.152 -0.522 28.690 1.00 88.31 94 LEU A O 1
ATOM 715 N N . THR A 1 95 ? -14.087 -1.678 27.061 1.00 87.94 95 THR A N 1
ATOM 716 C CA . THR A 1 95 ? -14.440 -3.028 27.522 1.00 87.94 95 THR A CA 1
ATOM 717 C C . THR A 1 95 ? -13.891 -3.273 28.925 1.00 87.94 95 THR A C 1
ATOM 719 O O . THR A 1 95 ? -14.671 -3.586 29.822 1.00 87.94 95 THR A O 1
ATOM 722 N N . ASP A 1 96 ? -12.612 -2.965 29.159 1.00 84.31 96 ASP A N 1
ATOM 723 C CA . ASP A 1 96 ? -11.969 -3.079 30.475 1.00 84.31 96 ASP A CA 1
ATOM 724 C C . ASP A 1 96 ? -12.728 -2.294 31.558 1.00 84.31 96 ASP A C 1
ATOM 726 O O . ASP A 1 96 ? -12.878 -2.742 32.698 1.00 84.31 96 ASP A O 1
ATOM 730 N N . ARG A 1 97 ? -13.232 -1.100 31.212 1.00 77.50 97 ARG A N 1
ATOM 731 C CA . ARG A 1 97 ? -13.988 -0.243 32.136 1.00 77.50 97 ARG A CA 1
ATOM 732 C C . ARG A 1 97 ? -15.360 -0.824 32.477 1.00 77.50 97 ARG A C 1
ATOM 734 O O . ARG A 1 97 ? -15.790 -0.684 33.621 1.00 77.50 97 ARG A O 1
ATOM 741 N N . ILE A 1 98 ? -16.042 -1.428 31.504 1.00 85.38 98 ILE A N 1
ATOM 742 C CA . ILE A 1 98 ? -17.345 -2.077 31.709 1.00 85.38 98 ILE A CA 1
ATOM 743 C C . ILE A 1 98 ? -17.166 -3.338 32.558 1.00 85.38 98 ILE A C 1
ATOM 745 O O . ILE A 1 98 ? -17.868 -3.490 33.553 1.00 85.38 98 ILE A O 1
ATOM 749 N N . GLU A 1 99 ? -16.199 -4.191 32.212 1.00 79.56 99 GLU A N 1
ATOM 750 C CA . GLU A 1 99 ? -15.923 -5.447 32.918 1.00 79.56 99 GLU A CA 1
ATOM 751 C C . GLU A 1 99 ? -15.485 -5.206 34.369 1.00 79.56 99 GLU A C 1
ATOM 753 O O . GLU A 1 99 ? -15.962 -5.863 35.292 1.00 79.56 99 GLU A O 1
ATOM 758 N N . THR A 1 100 ? -14.622 -4.214 34.602 1.00 72.25 100 THR A N 1
ATOM 759 C CA . THR A 1 100 ? -14.082 -3.955 35.945 1.00 72.25 100 THR A CA 1
ATOM 760 C C . THR A 1 100 ? -15.042 -3.137 36.823 1.00 72.25 100 THR A C 1
ATOM 762 O O . THR A 1 100 ? -14.863 -3.077 38.041 1.00 72.25 100 THR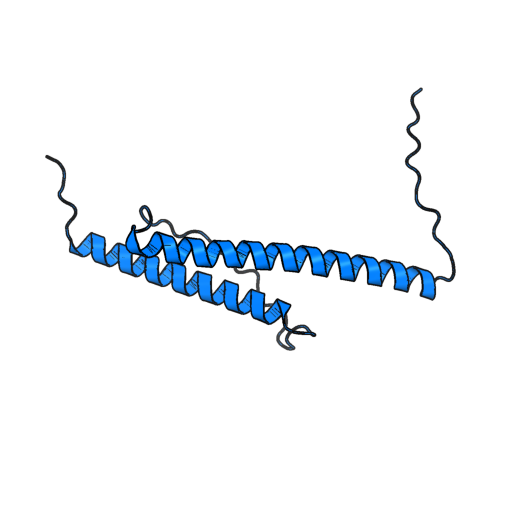 A O 1
ATOM 765 N N . GLY A 1 101 ? -16.020 -2.428 36.242 1.00 62.09 101 GLY A N 1
ATOM 766 C CA . GLY A 1 101 ? -16.918 -1.503 36.956 1.00 62.09 101 GLY A CA 1
ATOM 767 C C . GLY A 1 101 ? -16.214 -0.352 37.700 1.00 62.09 101 GLY A C 1
ATOM 768 O O . GLY A 1 101 ? -16.864 0.459 38.359 1.00 62.09 101 GLY A O 1
ATOM 769 N N . ARG A 1 102 ? -14.880 -0.253 37.615 1.00 59.44 102 ARG A N 1
ATOM 770 C CA . ARG A 1 102 ? -14.055 0.765 38.273 1.00 59.44 102 ARG A CA 1
ATOM 771 C C . ARG A 1 102 ? -13.326 1.585 37.223 1.00 59.44 102 ARG A C 1
ATOM 773 O O . ARG A 1 102 ? -12.551 1.064 36.425 1.00 59.44 102 ARG A O 1
ATOM 780 N N . VAL A 1 103 ? -13.516 2.899 37.280 1.00 59.47 103 VAL A N 1
ATOM 781 C CA . VAL A 1 103 ? -12.641 3.860 36.605 1.00 59.47 103 VAL A CA 1
ATOM 782 C C . VAL A 1 103 ? -11.254 3.725 37.237 1.00 59.47 103 VAL A C 1
ATOM 784 O O . VAL A 1 103 ? -11.070 4.112 38.391 1.00 59.47 103 VAL A O 1
ATOM 787 N N . ARG A 1 104 ? -10.270 3.158 36.522 1.00 60.34 104 ARG A N 1
ATOM 788 C CA . ARG A 1 104 ? -8.869 3.259 36.960 1.00 60.34 104 ARG A CA 1
ATOM 789 C C . ARG A 1 104 ? -8.496 4.747 36.958 1.00 60.34 104 ARG A C 1
ATOM 791 O O . ARG A 1 104 ? -8.622 5.377 35.905 1.00 60.34 104 ARG A O 1
ATOM 798 N N . PRO A 1 105 ? -8.071 5.334 38.093 1.00 60.16 105 PRO A N 1
ATOM 799 C CA . PRO A 1 105 ? -7.628 6.718 38.107 1.00 60.16 105 PRO A CA 1
ATOM 800 C C . PRO A 1 105 ? -6.459 6.860 37.130 1.00 60.16 105 PRO A C 1
ATOM 802 O O . PRO A 1 105 ? -5.498 6.091 37.167 1.00 60.16 105 PRO A O 1
ATOM 805 N N . ARG A 1 106 ? -6.590 7.810 36.200 1.00 66.31 106 ARG A N 1
ATOM 806 C CA . ARG A 1 106 ? -5.570 8.107 35.194 1.00 66.31 106 ARG A CA 1
ATOM 807 C C . ARG A 1 106 ? -4.288 8.491 35.933 1.00 66.31 106 ARG A C 1
ATOM 809 O O . ARG A 1 106 ? -4.317 9.423 36.731 1.00 66.31 106 ARG A O 1
ATOM 816 N N . ALA A 1 107 ? -3.193 7.775 35.681 1.00 66.19 107 ALA A N 1
ATOM 817 C CA . ALA A 1 107 ? -1.905 8.095 36.284 1.00 66.19 107 ALA A CA 1
ATOM 818 C C . ALA A 1 107 ? -1.526 9.536 35.912 1.00 66.19 107 ALA A C 1
ATOM 820 O O . ALA A 1 107 ? -1.342 9.855 34.736 1.00 66.19 107 ALA A O 1
ATOM 821 N N . GLN A 1 108 ? -1.481 10.413 36.911 1.00 72.19 108 GLN A N 1
ATOM 822 C CA . GLN A 1 108 ? -0.936 11.754 36.766 1.00 72.19 108 GLN A CA 1
ATOM 823 C C . GLN A 1 108 ? 0.558 11.654 37.044 1.00 72.19 108 GLN A C 1
ATOM 825 O O . GLN A 1 108 ? 0.967 11.257 38.136 1.00 72.19 108 GLN A O 1
ATOM 830 N N . LEU A 1 109 ? 1.367 11.960 36.031 1.00 65.56 109 LEU A N 1
ATOM 831 C CA . LEU A 1 109 ? 2.804 12.091 36.201 1.00 65.56 109 LEU A CA 1
ATOM 832 C C . LEU A 1 109 ? 3.040 13.359 37.023 1.00 65.56 109 LEU A C 1
ATOM 834 O O . LEU A 1 109 ? 2.877 14.469 36.521 1.00 65.56 109 LEU A O 1
ATOM 838 N N . VAL A 1 110 ? 3.338 13.183 38.306 1.00 75.69 110 VAL A N 1
ATOM 839 C CA . VAL A 1 110 ? 3.712 14.290 39.182 1.00 75.69 110 VAL A CA 1
ATOM 840 C C . VAL A 1 110 ? 5.206 14.503 38.993 1.00 75.69 110 VAL A C 1
ATOM 842 O O . VAL A 1 110 ? 6.008 13.679 39.431 1.00 75.69 110 VAL A O 1
ATOM 845 N N . ASP A 1 111 ? 5.568 15.577 38.298 1.00 73.88 111 ASP A N 1
ATOM 846 C CA . ASP A 1 111 ? 6.949 16.037 38.252 1.00 73.88 111 ASP A CA 1
ATOM 847 C C . ASP A 1 111 ? 7.316 16.532 39.654 1.00 73.88 111 ASP A C 1
ATOM 849 O O . ASP A 1 111 ? 6.759 17.512 40.155 1.00 73.88 111 ASP A O 1
ATOM 853 N N . ARG A 1 112 ? 8.175 15.783 40.348 1.00 62.38 112 ARG A N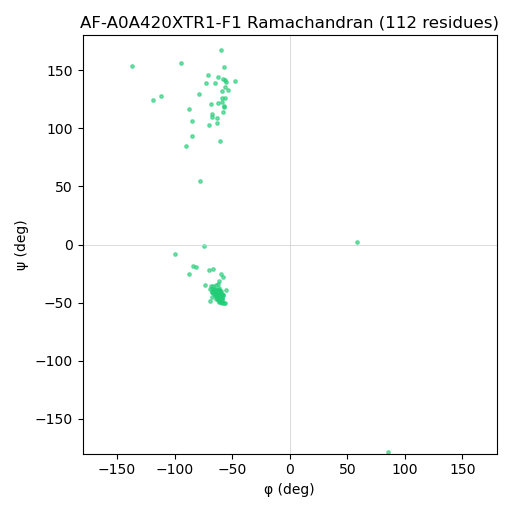 1
ATOM 854 C CA . ARG A 1 112 ? 8.784 16.263 41.586 1.00 62.38 112 ARG A CA 1
ATOM 855 C C . ARG A 1 112 ? 10.075 16.976 41.224 1.00 62.38 112 ARG A C 1
ATOM 857 O O . ARG A 1 112 ? 11.145 16.377 41.278 1.00 62.38 112 ARG A O 1
ATOM 864 N N . ALA A 1 113 ? 9.956 18.251 40.883 1.00 67.81 113 ALA A N 1
ATOM 865 C CA . ALA A 1 113 ? 11.067 19.176 41.014 1.00 67.81 113 ALA A CA 1
ATOM 866 C C . ALA A 1 113 ? 11.346 19.383 42.515 1.00 67.81 113 ALA A C 1
ATOM 868 O O . ALA A 1 113 ? 10.436 19.731 43.275 1.00 67.81 113 ALA A O 1
ATOM 869 N N . CYS A 1 114 ? 12.574 19.060 42.927 1.00 55.88 114 CYS A N 1
ATOM 870 C CA . CYS A 1 114 ? 13.108 19.262 44.276 1.00 55.88 114 CYS A CA 1
ATOM 871 C C . CYS A 1 114 ? 13.323 20.742 44.600 1.00 55.88 114 CYS A C 1
ATOM 873 O O . CYS A 1 114 ? 13.676 21.501 43.668 1.00 55.88 114 CYS A O 1
#

Organism: NCBI:txid598650

Secondary structure (DSSP, 8-state):
---PPPHHHHHHHHHHHHHHHHHHHHHHHHHHHHHH-SS--TT-PPP--------PSSPPGGGHHHHHHHHHHHHHHHHHHHHHHHHHHHHHHHHHHHHH-S-PPP--------

Foldseek 3Di:
DDPDPDVVVVVVLQVVLVVLLVVLLVVLVVLVVCLVDPDAPPVGDDPPPPRDDDPGDPHDPVCVVVVVVSVVSVVVSVVSVVVVVVVVVVVVVVVCCVVVVDDDPDDDPDPDDD

Solvent-accessible surface area (backbone atoms only — not comparable to full-atom values): 7273 Å² total; per-residue (Å²): 136,80,81,75,79,56,67,67,60,56,53,52,52,51,52,53,51,50,53,55,50,52,56,50,47,52,52,49,52,51,53,53,50,58,72,68,44,94,65,80,56,92,88,52,78,79,74,92,73,77,85,69,86,73,99,64,75,82,79,56,79,91,48,48,64,58,54,50,54,51,51,52,51,51,53,50,50,52,54,50,51,56,50,51,54,52,49,52,53,52,52,51,58,51,48,54,37,64,77,63,73,48,84,74,80,77,85,74,87,76,83,79,82,129

pLDDT: mean 82.79, std 13.72, range [34.69, 98.38]

Radius of gyration: 23.6 Å; Cα contacts (8 Å, |Δi|>4): 30; chains: 1; bounding box: 53×39×70 Å

Mean predicted aligned error: 10.86 Å

=== Feature glossary ===
Feature key, reading from the visual/contextual features back to the raw sequence:

Rendered structure images. Six rendered views show the 3D structure from the faces of a cube — i.e. along ±x, ±y, ±z. Rendering representation is drawn randomly per protein from cartoon (secondary-structure ribbons), sticks (backbone bonds), or molecular surface; coloring is either N→C rainbow (blue at the N-terminus through red at the C-terminus) or one color per chain.

Contact-map, Ramachandran, and PAE plots. The contact map is a binary N×N matrix image: pixel (i, j) is dark where Cα_i and Cα_j are within 8 Å and |i−j|>4. Because the |i−j|>4 filter removes local helical contacts, off-diagonal stripes parallel to the main diagonal indicate parallel β-sheets; stripes perpendicular to it indicate antiparallel β-sheets. The Ramachandran plot scatters every residue's (φ, ψ) pair against the sterically allowed regions. The PAE heatmap renders the predicted-aligned-error matrix.

InterPro / GO / CATH / organism. Database cross-references. InterPro integrates a dozen domain/family signature databases into unified entries with residue-range hits. GO terms attach function/process/location labels with evidence codes. CATH codes position the fold in a four-level structural taxonomy. Organism is the NCBI-taxonomy species name.

Nearest PDB structures. The Foldseek neighbor list gives the closest experimentally determined structures in the PDB, ranked by structural alignment. TM-score near 1 means near-identical fold; near 0.3 means only rough topology match. This is how one finds what a novel AlphaFold prediction most resembles in the solved-structure universe.

Predicted aligned error. PAE(i, j) answers: if I align the predicted and true structures on residue i, how far off (in Å) do I expect residue j to be? A block-diagonal PAE matrix with low values on the blocks and high values off-diagonal is the signature of a multi-domain protein with confidently predicted domains but uncertain inter-domain orientation.

Solvent-accessible surface area. Accessible surface area quantifies burial. A residue with SASA near zero is packed into the hydrophobic core; one with SASA >100 Å² sits on the surface. Computed here via the Shrake–Rupley numerical algorithm with a 1.4 Å probe.

B-factor. B-factor (Debye–Waller factor) reflects atomic displacement in the crystal lattice. It is an experimental observable (units Å²), not a prediction; low values mean the atom is pinned down, high values mean it moves or is heterogeneous across the crystal.

pLDDT. For AlphaFold models, the B-factor field carries pLDDT — the model's own estimate of local accuracy on a 0–100 scale. Regions with pLDDT<50 should be treated as essentially unmodeled; they often correspond to intrinsically disordered segments.

Backbone torsions (φ/ψ). φ (phi) and ψ (psi) are the two rotatable backbone dihedrals per residue: φ is the C(i-1)–N–Cα–C torsion, ψ is the N–Cα–C–N(i+1) torsion, both in degrees on (−180°, 180°]. α-helical residues cluster near (−60°, −45°); β-strand residues near (−120°, +130°). A Ramachandran plot is simply a scatter of (φ, ψ) for every residue.

Radius of gyration, Cα contacts, bounding box. Radius of gyration (Rg) is the root-mean-square distance of Cα atoms from their centroid — a single number for overall size and compactness. A globular domain of N residues has Rg ≈ 2.2·N^0.38 Å; an extended or disordered chain has a much larger Rg. The Cα contact count is the number of residue pairs whose Cα atoms are within 8 Å and are more than four positions apart in sequence — a standard proxy for tertiary packing density. The bounding box is the smallest axis-aligned box enclosing all Cα atoms.

Secondary structure (3-state, P-SEA). Three-state secondary structure (P-SEA) collapses the eight DSSP classes into helix (a), strand (b), and coil (c). P-SEA assigns these from Cα geometry alone — distances and angles — without requiring backbone oxygens, so it works on any Cα trace.

Secondary structure (8-state, DSSP). DSSP 8-state secondary structure assigns each residue one of H (α-helix), G (3₁₀-helix), I (π-helix), E (extended β-strand), B (isolated β-bridge), T (hydrogen-bonded turn), S (bend), or '-' (coil). The assignment is computed from backbone hydrogen-bond geometry via the Kabsch–Sander algorithm.

Foldseek 3Di. A 3Di character summarizes, for each residue, the relative orientation of the Cα frame of its nearest spatial neighbor. Because it encodes fold topology rather than chemistry, 3Di alignments detect remote structural similarity that sequence alignment misses.

mmCIF coordinates. The mmCIF block holds the 3D Cartesian coordinates of each backbone atom (N, Cα, C, O) in ångströms. mmCIF is the PDB's canonical archive format — a tagged-loop text representation of the atomic model.

Sequence. Sequence gives the chain of amino acids in standard one-letter code (A=alanine, C=cysteine, …, Y=tyrosine), read N→C. It is the only feature that is directly encoded by the gene; all structural features are derived from the folded form of this sequence.